Protein AF-A0A443S4J8-F1 (afdb_monomer_lite)

Structure (mmCIF, N/CA/C/O backbone):
data_AF-A0A443S4J8-F1
#
_entry.id   AF-A0A443S4J8-F1
#
loop_
_atom_site.group_PDB
_atom_site.id
_atom_site.type_symbol
_atom_site.label_atom_id
_atom_site.label_alt_id
_atom_site.label_comp_id
_atom_site.label_asym_id
_atom_site.label_entity_id
_atom_site.label_seq_id
_atom_site.pdbx_PDB_ins_code
_atom_site.Cartn_x
_atom_site.Cartn_y
_atom_site.Cartn_z
_atom_site.occupancy
_atom_site.B_iso_or_equiv
_atom_site.auth_seq_id
_atom_site.auth_comp_id
_atom_site.auth_asym_id
_atom_site.auth_atom_id
_atom_site.pdbx_PDB_model_num
ATOM 1 N N . MET A 1 1 ? 19.085 0.152 -12.920 1.00 65.25 1 MET A N 1
ATOM 2 C CA . MET A 1 1 ? 17.694 -0.071 -13.383 1.00 65.25 1 MET A CA 1
ATOM 3 C C . MET A 1 1 ? 17.403 0.943 -14.481 1.00 65.25 1 MET A C 1
ATOM 5 O O . MET A 1 1 ? 17.573 2.121 -14.226 1.00 65.25 1 MET A O 1
ATOM 9 N N . ASN A 1 2 ? 17.055 0.517 -15.700 1.00 82.38 2 ASN A N 1
ATOM 10 C CA . ASN A 1 2 ? 16.870 1.449 -16.827 1.00 82.38 2 ASN A CA 1
ATOM 11 C C . ASN A 1 2 ? 15.511 2.166 -16.775 1.00 82.38 2 ASN A C 1
ATOM 13 O O . ASN A 1 2 ? 14.553 1.623 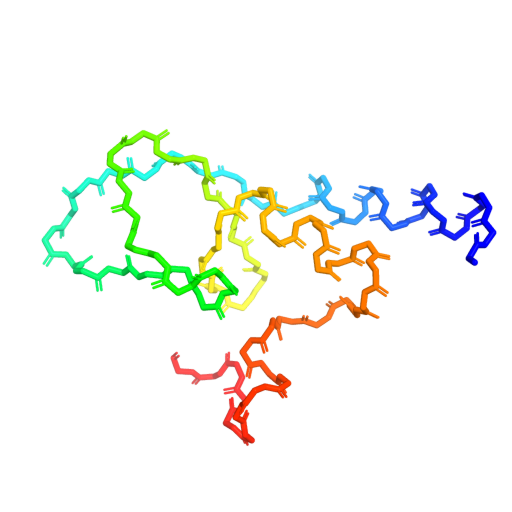-16.218 1.00 82.38 2 ASN A O 1
ATOM 17 N N . LEU A 1 3 ? 15.412 3.338 -17.415 1.00 77.25 3 LEU A N 1
ATOM 18 C CA . LEU A 1 3 ? 14.208 4.188 -17.437 1.00 77.25 3 LEU A CA 1
ATOM 19 C C . LEU A 1 3 ? 12.938 3.425 -17.855 1.00 77.25 3 LEU A C 1
ATOM 21 O O . LEU A 1 3 ? 11.891 3.570 -17.233 1.00 77.25 3 LEU A O 1
ATOM 25 N N . ILE A 1 4 ? 13.035 2.525 -18.838 1.00 83.56 4 ILE A N 1
ATOM 26 C CA . ILE A 1 4 ? 11.907 1.689 -19.290 1.00 83.56 4 ILE A CA 1
ATOM 27 C C . ILE A 1 4 ? 11.398 0.770 -18.164 1.00 83.56 4 ILE A C 1
ATOM 29 O O . ILE A 1 4 ? 10.192 0.632 -17.951 1.00 83.56 4 ILE A O 1
ATOM 33 N N . ASN A 1 5 ? 12.312 0.162 -17.402 1.00 76.19 5 ASN A N 1
ATOM 34 C CA . ASN A 1 5 ? 11.956 -0.693 -16.269 1.00 76.19 5 ASN A CA 1
ATOM 35 C C . ASN A 1 5 ? 11.370 0.124 -15.110 1.00 76.19 5 ASN A C 1
ATOM 37 O O . ASN A 1 5 ? 10.475 -0.366 -14.423 1.00 76.19 5 ASN A O 1
ATOM 41 N N . TYR A 1 6 ? 11.835 1.362 -14.928 1.00 75.50 6 TYR A N 1
ATOM 42 C CA . TYR A 1 6 ? 11.290 2.308 -13.955 1.00 75.50 6 TYR A CA 1
ATOM 43 C C . TYR A 1 6 ? 9.841 2.675 -14.254 1.00 75.50 6 TYR A C 1
ATOM 45 O O . TYR A 1 6 ? 8.963 2.416 -13.430 1.00 75.50 6 TYR A O 1
ATOM 53 N N . VAL A 1 7 ? 9.558 3.134 -15.472 1.00 79.00 7 VAL A N 1
ATOM 54 C CA . VAL A 1 7 ? 8.194 3.489 -15.894 1.00 79.00 7 VAL A CA 1
ATOM 55 C C . VAL A 1 7 ? 7.251 2.283 -15.812 1.00 79.00 7 VAL A C 1
ATOM 57 O O . VAL A 1 7 ? 6.114 2.405 -15.352 1.00 79.00 7 VAL A O 1
ATOM 60 N N . ARG A 1 8 ? 7.718 1.084 -16.193 1.00 80.69 8 ARG A N 1
ATOM 61 C CA . ARG A 1 8 ? 6.923 -0.149 -16.074 1.00 80.69 8 ARG A CA 1
ATOM 62 C C . ARG A 1 8 ? 6.568 -0.477 -14.619 1.00 80.69 8 ARG A C 1
ATOM 64 O O . ARG A 1 8 ? 5.460 -0.951 -14.379 1.00 80.69 8 ARG A O 1
ATOM 71 N N . ARG A 1 9 ? 7.476 -0.249 -13.661 1.00 77.62 9 ARG A N 1
ATOM 72 C CA . ARG A 1 9 ? 7.195 -0.464 -12.231 1.00 77.62 9 ARG A CA 1
ATOM 73 C C . ARG A 1 9 ? 6.229 0.582 -11.683 1.00 77.62 9 ARG A C 1
ATOM 75 O O . ARG A 1 9 ? 5.303 0.194 -10.984 1.00 77.62 9 ARG A O 1
ATOM 82 N N . MET A 1 10 ? 6.356 1.850 -12.074 1.00 77.25 10 MET A N 1
ATOM 83 C CA . MET A 1 10 ? 5.410 2.896 -11.659 1.00 77.25 10 MET A CA 1
ATOM 84 C C . MET A 1 10 ? 3.963 2.584 -12.060 1.00 77.25 10 MET A C 1
ATOM 86 O O . MET A 1 10 ? 3.066 2.743 -11.240 1.00 77.25 10 MET A O 1
ATOM 90 N N . LYS A 1 11 ? 3.728 2.062 -13.275 1.00 77.88 11 LYS A N 1
ATOM 91 C CA . LYS A 1 11 ? 2.377 1.630 -13.684 1.00 77.88 11 LYS A CA 1
ATOM 92 C C . LYS A 1 11 ? 1.790 0.598 -12.719 1.00 77.88 11 LYS A C 1
ATOM 94 O O . LYS A 1 11 ? 0.667 0.763 -12.272 1.00 77.88 11 LYS A O 1
ATOM 99 N N . THR A 1 12 ? 2.584 -0.400 -12.326 1.00 74.44 12 THR A N 1
ATOM 100 C CA . THR A 1 12 ? 2.124 -1.427 -11.380 1.00 74.44 12 THR A CA 1
ATOM 101 C C . THR A 1 12 ? 1.871 -0.900 -9.965 1.00 74.44 12 THR A C 1
ATOM 103 O O . THR A 1 12 ? 1.090 -1.512 -9.250 1.00 74.44 12 THR A O 1
ATOM 106 N N . LEU A 1 13 ? 2.491 0.215 -9.549 1.00 78.75 13 LEU A N 1
ATOM 107 C CA . LEU A 1 13 ? 2.205 0.846 -8.248 1.00 78.75 13 LEU A CA 1
ATOM 108 C C . LEU A 1 13 ? 0.815 1.479 -8.217 1.00 78.75 13 LEU A C 1
ATOM 110 O O . LEU A 1 13 ? 0.137 1.433 -7.193 1.00 78.75 13 LEU A O 1
ATOM 114 N N . ASN A 1 14 ? 0.413 2.071 -9.341 1.00 81.69 14 ASN A N 1
ATOM 115 C CA . ASN A 1 14 ? -0.855 2.782 -9.471 1.00 81.69 14 ASN A CA 1
ATOM 116 C C . ASN A 1 14 ? -2.055 1.830 -9.575 1.00 81.69 14 ASN A C 1
ATOM 118 O O . ASN A 1 14 ? -3.184 2.258 -9.367 1.00 81.69 14 ASN A O 1
ATOM 122 N N . ASP A 1 15 ? -1.813 0.547 -9.856 1.00 85.06 15 ASP A N 1
ATOM 123 C CA . ASP A 1 15 ? -2.853 -0.485 -9.903 1.00 85.06 15 ASP A CA 1
ATOM 124 C C . ASP A 1 15 ? -3.308 -0.938 -8.502 1.00 85.06 15 ASP A C 1
ATOM 126 O O . ASP A 1 15 ? -4.345 -1.592 -8.366 1.00 85.06 15 ASP A O 1
ATOM 130 N N . PHE A 1 16 ? -2.535 -0.650 -7.448 1.00 85.38 16 PHE A N 1
ATOM 131 C CA . PHE A 1 16 ? -2.890 -1.057 -6.090 1.00 85.38 16 PHE A CA 1
ATOM 132 C C . PHE A 1 16 ? -3.919 -0.119 -5.470 1.00 85.38 16 PHE A C 1
ATOM 134 O O . PHE A 1 16 ? -3.836 1.105 -5.580 1.00 85.38 16 PHE A O 1
ATOM 141 N N . LYS A 1 17 ? -4.881 -0.708 -4.753 1.00 89.62 17 LYS A N 1
ATOM 142 C CA . LYS A 1 17 ? -5.911 0.055 -4.055 1.00 89.62 17 LYS A CA 1
ATOM 143 C C . LYS A 1 17 ? -5.272 0.862 -2.930 1.00 89.62 17 LYS A C 1
ATOM 145 O O . LYS A 1 17 ? -4.597 0.302 -2.069 1.00 89.62 17 LYS A O 1
ATOM 150 N N . MET A 1 18 ? -5.553 2.158 -2.912 1.00 90.88 18 MET A N 1
ATOM 151 C CA . MET A 1 18 ? -5.180 3.059 -1.830 1.00 90.88 18 MET A CA 1
ATOM 152 C C . MET A 1 18 ? -6.391 3.332 -0.936 1.00 90.88 18 MET A C 1
ATOM 154 O O . MET A 1 18 ? -7.503 3.535 -1.429 1.00 90.88 18 MET A O 1
ATOM 158 N N . ILE A 1 19 ? -6.178 3.332 0.375 1.00 91.56 19 ILE A N 1
ATOM 159 C CA . ILE A 1 19 ? -7.178 3.696 1.379 1.00 91.56 19 ILE A CA 1
ATOM 160 C C . ILE A 1 19 ? -6.579 4.689 2.376 1.00 91.56 19 ILE A C 1
ATOM 162 O O . ILE A 1 19 ? -5.363 4.785 2.518 1.00 91.56 19 ILE A O 1
ATOM 166 N N . ARG A 1 20 ? -7.447 5.403 3.091 1.00 92.50 20 ARG A N 1
ATOM 167 C CA . ARG A 1 20 ? -7.061 6.159 4.285 1.00 92.50 20 ARG A CA 1
ATOM 168 C C . ARG A 1 20 ? -7.370 5.318 5.511 1.00 92.50 20 ARG A C 1
ATOM 170 O O . ARG A 1 20 ? -8.488 4.808 5.617 1.00 92.50 20 ARG A O 1
ATOM 177 N N . TYR A 1 21 ? -6.395 5.165 6.398 1.00 90.81 21 TYR A N 1
ATOM 178 C CA . TYR A 1 21 ? -6.586 4.430 7.638 1.00 90.81 21 TYR A CA 1
ATOM 179 C C . TYR A 1 21 ? -7.614 5.136 8.524 1.00 90.81 21 TYR A C 1
ATOM 181 O O . TYR A 1 21 ? -7.591 6.362 8.684 1.00 90.81 21 TYR A O 1
ATOM 189 N N . LYS A 1 22 ? -8.525 4.343 9.080 1.00 88.19 22 LYS A N 1
ATOM 190 C CA . LYS A 1 22 ? -9.449 4.741 10.136 1.00 88.19 22 LYS A CA 1
ATOM 191 C C . LYS A 1 22 ? -9.154 3.824 11.308 1.00 88.19 22 LYS A C 1
ATOM 193 O O . LYS A 1 22 ? -9.073 2.619 11.105 1.00 88.19 22 LYS A O 1
ATOM 198 N N . GLU A 1 23 ? -8.977 4.401 12.483 1.00 81.00 23 GLU A N 1
ATOM 199 C CA . GLU A 1 23 ? -8.692 3.669 13.714 1.00 81.00 23 GLU A CA 1
ATOM 200 C C . GLU A 1 23 ? -9.880 2.748 14.039 1.00 81.00 23 GLU A C 1
ATOM 202 O O . GLU A 1 23 ? -10.961 3.221 14.391 1.00 81.00 23 GLU A O 1
ATOM 207 N N . ASP A 1 24 ? -9.721 1.440 13.804 1.00 70.25 24 ASP A N 1
ATOM 208 C CA . ASP A 1 24 ? -10.803 0.445 13.858 1.00 70.25 24 ASP A CA 1
ATOM 209 C C . ASP A 1 24 ? -10.606 -0.615 14.957 1.00 70.25 24 ASP A C 1
ATOM 211 O O . ASP A 1 24 ? -11.061 -1.749 14.828 1.00 70.25 24 ASP A O 1
ATOM 215 N N . ASN A 1 25 ? -9.974 -0.237 16.077 1.00 56.09 25 ASN A N 1
ATOM 216 C CA . ASN A 1 25 ? -9.673 -1.106 17.230 1.00 56.09 25 ASN A CA 1
ATOM 217 C C . ASN A 1 25 ? -8.771 -2.325 16.922 1.00 56.09 25 ASN A C 1
ATOM 219 O O . ASN A 1 25 ? -8.467 -3.097 17.831 1.00 56.09 25 ASN A O 1
ATOM 223 N N . ALA A 1 26 ? -8.316 -2.498 15.677 1.00 60.34 26 ALA A N 1
ATOM 224 C CA . ALA A 1 26 ? -7.314 -3.482 15.295 1.00 60.34 26 ALA A CA 1
ATOM 225 C C . ALA A 1 26 ? -5.965 -2.776 15.126 1.00 60.34 26 ALA A C 1
ATOM 227 O O . ALA A 1 26 ? -5.724 -2.125 14.112 1.00 60.34 26 ALA A O 1
ATOM 228 N N . GLU A 1 27 ? -5.072 -2.905 16.110 1.00 59.00 27 GLU A N 1
ATOM 229 C CA . GLU A 1 27 ? -3.695 -2.425 15.972 1.00 59.00 27 GLU A CA 1
ATOM 230 C C . GLU A 1 27 ? -3.020 -3.137 14.793 1.00 59.00 27 GLU A C 1
ATOM 232 O O . GLU A 1 27 ? -2.668 -4.316 14.851 1.00 59.00 27 GLU A O 1
ATOM 237 N N . LYS A 1 28 ? -2.868 -2.413 13.684 1.00 78.38 28 LYS A N 1
ATOM 238 C CA . LYS A 1 28 ? -2.128 -2.852 12.504 1.00 78.38 28 LYS A CA 1
ATOM 239 C C . LYS A 1 28 ? -0.931 -1.921 12.321 1.00 78.38 28 LYS A C 1
ATOM 241 O O . LYS A 1 28 ? -1.046 -0.705 12.469 1.00 78.38 28 LYS A O 1
ATOM 246 N N . SER A 1 29 ? 0.218 -2.499 11.995 1.00 88.62 29 SER A N 1
ATOM 247 C CA . SER A 1 29 ? 1.471 -1.781 11.760 1.00 88.62 29 SER A CA 1
ATOM 248 C C . SER A 1 29 ? 2.024 -2.076 10.369 1.00 88.62 29 SER A C 1
ATOM 250 O O . SER A 1 29 ? 1.702 -3.083 9.730 1.00 88.62 29 SER A O 1
ATOM 252 N N . CYS A 1 30 ? 2.860 -1.172 9.872 1.00 90.69 30 CYS A N 1
ATOM 253 C CA . CYS A 1 30 ? 3.535 -1.328 8.597 1.00 90.69 30 CYS A CA 1
ATOM 254 C C . CYS A 1 30 ? 4.729 -2.274 8.749 1.00 90.69 30 CYS A C 1
ATOM 256 O O . CYS A 1 30 ? 5.722 -1.921 9.375 1.00 90.69 30 CYS A O 1
ATOM 258 N N . ALA A 1 31 ? 4.716 -3.436 8.095 1.00 86.69 31 ALA A N 1
ATOM 259 C CA . ALA A 1 31 ? 5.831 -4.389 8.190 1.00 86.69 31 ALA A CA 1
ATOM 260 C C . ALA A 1 31 ? 7.137 -3.936 7.489 1.00 86.69 31 ALA A C 1
ATOM 262 O O . ALA A 1 31 ? 8.118 -4.674 7.498 1.00 86.69 31 ALA A O 1
ATOM 263 N N . ILE A 1 32 ? 7.157 -2.755 6.853 1.00 87.69 32 ILE A N 1
ATOM 264 C CA . ILE A 1 32 ? 8.356 -2.190 6.206 1.00 87.69 32 ILE A CA 1
ATOM 265 C C . ILE A 1 32 ? 9.092 -1.231 7.145 1.00 87.69 32 ILE A C 1
ATOM 267 O O . ILE A 1 32 ? 10.297 -1.374 7.321 1.00 87.69 32 ILE A O 1
ATOM 271 N N . CYS A 1 33 ? 8.393 -0.249 7.726 1.00 92.12 33 CYS A N 1
ATOM 272 C CA . CYS A 1 33 ? 8.994 0.700 8.674 1.00 92.12 33 CYS A CA 1
ATOM 273 C C . CYS A 1 33 ? 8.819 0.292 10.141 1.00 92.12 33 CYS A C 1
ATOM 275 O O . CYS A 1 33 ? 9.449 0.891 11.001 1.00 92.12 33 CYS A O 1
ATOM 277 N N . LEU A 1 34 ? 8.009 -0.735 10.419 1.00 89.75 34 LEU A N 1
ATOM 278 C CA . LEU A 1 34 ? 7.673 -1.227 11.760 1.00 89.75 34 LEU A CA 1
ATOM 279 C C . LEU A 1 34 ? 6.922 -0.208 12.635 1.00 89.75 34 LEU A C 1
ATOM 281 O O . LEU A 1 34 ? 6.839 -0.377 13.847 1.00 89.75 34 LEU A O 1
ATOM 285 N N . GLU A 1 35 ? 6.334 0.821 12.022 1.00 91.19 35 GLU A N 1
ATOM 286 C CA . GLU A 1 35 ? 5.523 1.835 12.701 1.00 91.19 35 GLU A CA 1
ATOM 287 C C . GLU A 1 35 ? 4.029 1.482 12.647 1.00 91.19 35 GLU A C 1
ATOM 289 O O . GLU A 1 35 ? 3.538 0.923 11.658 1.00 91.19 35 GLU A O 1
ATOM 294 N N . SER A 1 36 ? 3.293 1.815 13.709 1.00 91.06 36 SER A N 1
ATOM 295 C CA . SER A 1 36 ? 1.833 1.675 13.769 1.00 91.06 36 SER A CA 1
ATOM 296 C 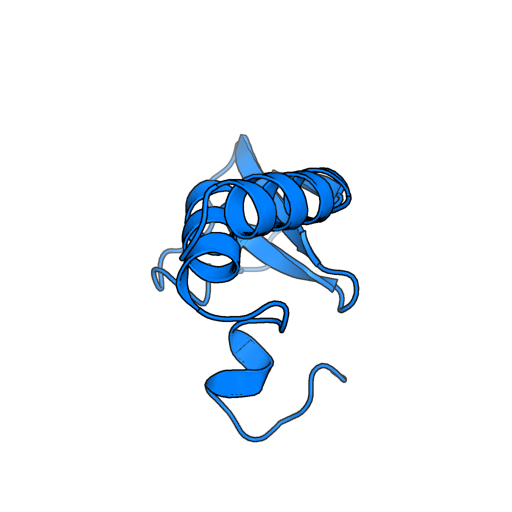C . SER A 1 36 ? 1.139 2.614 12.783 1.00 91.06 36 SER A C 1
ATOM 298 O O . SER A 1 36 ? 1.614 3.722 12.534 1.00 91.06 36 SER A O 1
ATOM 300 N N . PHE A 1 37 ? -0.002 2.193 12.236 1.00 91.44 37 PHE A N 1
ATOM 301 C CA . PHE A 1 37 ? -0.812 3.082 11.405 1.00 91.44 37 PHE A CA 1
ATOM 302 C C . PHE A 1 37 ? -1.520 4.131 12.261 1.00 91.44 37 PHE A C 1
ATOM 304 O O . PHE A 1 37 ? -2.131 3.799 13.278 1.00 91.44 37 PHE A O 1
ATOM 311 N N . ILE A 1 38 ? -1.475 5.386 11.816 1.00 90.75 38 ILE A N 1
ATOM 312 C CA . ILE A 1 38 ? -2.191 6.495 12.451 1.00 90.75 38 ILE A CA 1
ATOM 313 C C . ILE A 1 38 ? -3.385 6.928 11.604 1.00 90.75 38 ILE A C 1
ATOM 315 O O . ILE A 1 38 ? -3.413 6.760 10.380 1.00 90.75 38 ILE A O 1
ATOM 319 N N . THR A 1 39 ? -4.411 7.477 12.256 1.00 90.31 39 THR A N 1
ATOM 320 C CA . THR A 1 39 ? -5.612 7.970 11.573 1.00 90.31 39 THR A CA 1
ATOM 321 C C . THR A 1 39 ? -5.239 8.886 10.411 1.00 90.31 39 THR A C 1
ATOM 323 O O . THR A 1 39 ? -4.433 9.802 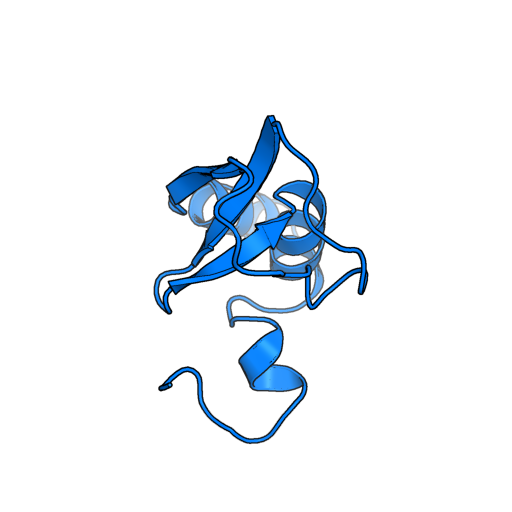10.560 1.00 90.31 39 THR A O 1
ATOM 326 N N . ASN A 1 40 ? -5.875 8.653 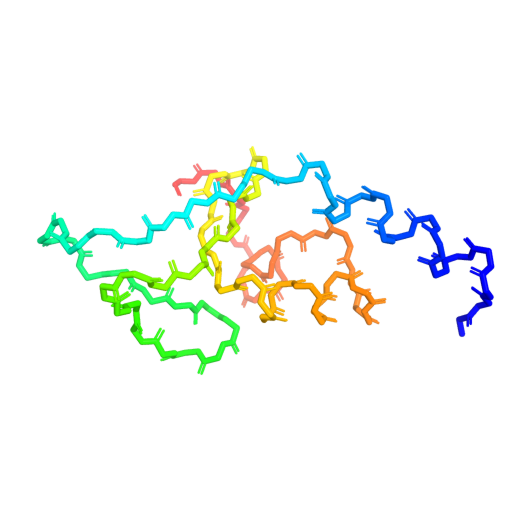9.258 1.00 89.25 40 ASN A N 1
ATOM 327 C CA . ASN A 1 40 ? -5.647 9.364 8.000 1.00 89.25 40 ASN A CA 1
ATOM 328 C C . ASN A 1 40 ? -4.338 9.019 7.258 1.00 89.25 40 ASN A C 1
ATOM 330 O O . ASN A 1 40 ? -4.081 9.622 6.210 1.00 89.25 40 ASN A O 1
ATOM 334 N N . ASP A 1 41 ? -3.566 8.026 7.714 1.00 92.44 41 ASP A N 1
ATOM 335 C CA . ASP A 1 41 ? -2.450 7.485 6.934 1.00 92.44 41 ASP A CA 1
ATOM 336 C C . ASP A 1 41 ? -2.918 6.949 5.580 1.00 92.44 41 ASP A C 1
ATOM 338 O O . ASP A 1 41 ? -3.925 6.242 5.472 1.00 92.44 41 ASP A O 1
ATOM 342 N N . CYS A 1 42 ? -2.151 7.253 4.533 1.00 94.00 42 CYS A N 1
ATOM 343 C CA . CYS A 1 42 ? -2.346 6.663 3.216 1.00 94.00 42 CYS A CA 1
ATOM 344 C C . CYS A 1 42 ? -1.750 5.256 3.199 1.00 94.00 42 CYS A C 1
ATOM 346 O O . CYS A 1 42 ? -0.525 5.084 3.207 1.00 94.00 42 CYS A O 1
ATOM 348 N N . LEU A 1 43 ? -2.619 4.251 3.140 1.00 92.56 43 LEU A N 1
ATOM 349 C CA . LEU A 1 43 ? -2.227 2.853 3.049 1.00 92.56 43 LEU A CA 1
ATOM 350 C C . LEU A 1 43 ? -2.498 2.310 1.652 1.00 92.56 43 LEU A C 1
ATOM 352 O O . LEU A 1 43 ? -3.529 2.596 1.040 1.00 92.56 43 LEU A O 1
ATOM 356 N N . LYS A 1 44 ? -1.595 1.467 1.167 1.00 91.25 44 LYS A N 1
ATOM 357 C CA . LYS A 1 44 ? -1.776 0.670 -0.043 1.00 91.25 44 LYS A CA 1
ATOM 358 C C . LYS A 1 44 ? -2.067 -0.774 0.335 1.00 91.25 44 LYS A C 1
ATOM 360 O O . LYS A 1 44 ? -1.399 -1.355 1.191 1.00 91.25 44 LYS A O 1
ATOM 365 N N . ILE A 1 45 ? -3.066 -1.339 -0.333 1.00 88.19 45 ILE A N 1
ATOM 366 C CA . ILE A 1 45 ? -3.489 -2.727 -0.186 1.00 88.19 45 ILE A CA 1
ATOM 367 C C . ILE A 1 45 ? -3.018 -3.485 -1.419 1.00 88.19 45 ILE A C 1
ATOM 369 O O . ILE A 1 45 ? -3.421 -3.194 -2.551 1.00 88.19 45 ILE A O 1
ATOM 373 N N . LEU A 1 46 ? -2.155 -4.471 -1.200 1.00 85.50 46 LEU A N 1
ATOM 374 C CA . LEU A 1 46 ? -1.724 -5.369 -2.265 1.00 85.50 46 LEU A CA 1
ATOM 375 C C . LEU A 1 46 ? -2.815 -6.404 -2.578 1.00 85.50 46 LEU A C 1
ATOM 377 O O . LEU A 1 46 ? -3.728 -6.626 -1.791 1.00 85.50 46 LEU A O 1
ATOM 381 N N . LYS A 1 47 ? -2.688 -7.122 -3.701 1.00 83.00 47 LYS A N 1
ATOM 382 C CA . LYS A 1 47 ? -3.631 -8.195 -4.098 1.00 83.00 47 LYS A CA 1
ATOM 383 C C . LYS A 1 47 ? -3.752 -9.349 -3.087 1.00 83.00 47 LYS A C 1
ATOM 385 O O . LYS A 1 47 ? -4.645 -10.170 -3.206 1.00 83.00 47 LYS A O 1
ATOM 390 N N . CYS A 1 48 ? -2.832 -9.418 -2.132 1.00 83.06 48 CYS A N 1
ATOM 391 C CA . CYS A 1 48 ? -2.818 -10.366 -1.022 1.00 83.06 48 CYS A CA 1
ATOM 392 C C . CYS A 1 48 ? -3.406 -9.787 0.276 1.00 83.06 48 CYS A C 1
ATOM 394 O O . CYS A 1 48 ? -3.112 -10.296 1.351 1.00 83.06 48 CYS A O 1
ATOM 396 N N . ASN A 1 49 ? -4.142 -8.676 0.196 1.00 81.56 49 ASN A N 1
ATOM 397 C CA . ASN A 1 49 ? -4.821 -8.000 1.306 1.00 81.56 49 ASN A CA 1
ATOM 398 C C . ASN A 1 49 ? -3.933 -7.479 2.453 1.00 81.56 49 ASN A C 1
ATOM 400 O O . ASN A 1 49 ? -4.455 -7.025 3.465 1.00 81.56 49 ASN A O 1
ATOM 404 N N . HIS A 1 50 ? -2.610 -7.455 2.286 1.00 86.81 50 HIS A N 1
ATOM 405 C CA . HIS A 1 50 ? -1.701 -6.847 3.258 1.00 86.81 50 HIS A CA 1
ATOM 406 C C . HIS A 1 50 ? -1.633 -5.324 3.088 1.00 86.81 50 HIS A C 1
ATOM 408 O O . HIS A 1 50 ? -1.634 -4.815 1.959 1.00 86.81 50 HIS A O 1
ATOM 414 N N . TYR A 1 51 ? -1.538 -4.624 4.219 1.00 88.88 51 TYR A N 1
ATOM 415 C CA . TYR A 1 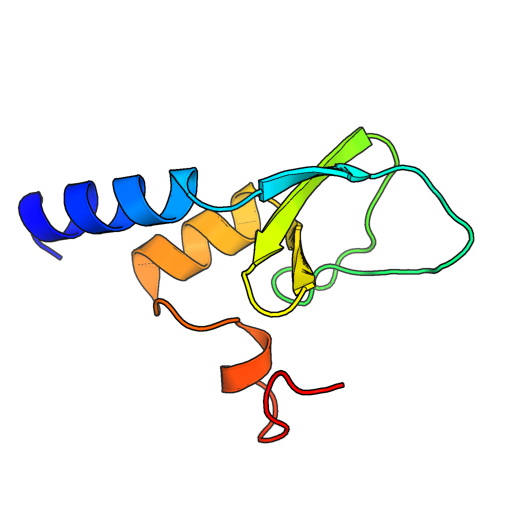51 ? -1.529 -3.167 4.320 1.00 88.88 51 TYR A CA 1
ATOM 416 C C . TYR A 1 51 ? -0.114 -2.649 4.559 1.00 88.88 51 TYR A C 1
ATOM 418 O O . TYR A 1 51 ? 0.631 -3.194 5.370 1.00 88.88 51 TYR A O 1
ATOM 426 N N . PHE A 1 52 ? 0.233 -1.562 3.881 1.00 91.12 52 PHE A N 1
ATOM 427 C CA . PHE A 1 52 ? 1.502 -0.860 4.052 1.00 91.12 52 PHE A CA 1
ATOM 428 C C . PHE A 1 52 ? 1.276 0.634 3.867 1.00 91.12 52 PHE A C 1
ATOM 430 O O . PHE A 1 52 ? 0.388 1.015 3.103 1.00 91.12 52 PHE A O 1
ATOM 437 N N . HIS A 1 53 ? 2.111 1.485 4.467 1.00 94.19 53 HIS A N 1
ATOM 438 C CA . HIS A 1 53 ? 2.152 2.891 4.060 1.00 94.19 53 HIS A CA 1
ATOM 439 C C . HIS A 1 53 ? 2.476 2.993 2.573 1.00 94.19 53 HIS A C 1
ATOM 441 O O . HIS A 1 53 ? 3.386 2.316 2.085 1.00 94.19 53 HIS A O 1
ATOM 447 N N . GLU A 1 54 ? 1.769 3.877 1.873 1.00 92.44 54 GLU A N 1
ATOM 448 C CA . GLU A 1 54 ? 1.962 4.148 0.445 1.00 92.44 54 GLU A CA 1
ATOM 449 C C . GLU A 1 54 ? 3.446 4.361 0.110 1.00 92.44 54 GLU A C 1
ATOM 451 O O . GLU A 1 54 ? 4.009 3.667 -0.734 1.00 92.44 54 GLU A O 1
ATOM 456 N N . LYS A 1 55 ? 4.106 5.257 0.854 1.00 91.75 55 LYS A N 1
ATOM 457 C CA . LYS A 1 55 ? 5.521 5.595 0.657 1.00 91.75 55 LYS A CA 1
ATOM 458 C C . LYS A 1 55 ? 6.437 4.389 0.858 1.00 91.75 55 LYS A C 1
ATOM 460 O O . LYS A 1 55 ? 7.358 4.177 0.072 1.00 91.75 55 LYS A O 1
ATOM 465 N N . CYS A 1 56 ? 6.184 3.594 1.896 1.00 91.56 56 CYS A N 1
ATOM 466 C CA . CYS A 1 56 ? 7.010 2.439 2.227 1.00 91.56 56 CYS A CA 1
ATOM 467 C C . CYS A 1 56 ? 6.930 1.371 1.135 1.00 91.56 56 CYS A C 1
ATOM 469 O O . CYS A 1 56 ? 7.963 0.888 0.664 1.00 91.56 56 CYS A O 1
ATOM 471 N N . ILE A 1 57 ? 5.715 1.021 0.702 1.00 88.38 57 ILE A N 1
ATOM 472 C CA . ILE A 1 57 ? 5.547 -0.025 -0.306 1.00 88.38 57 ILE A CA 1
ATOM 473 C C . ILE A 1 57 ? 5.971 0.438 -1.700 1.00 88.38 57 ILE A C 1
ATOM 475 O O . ILE A 1 57 ? 6.508 -0.367 -2.456 1.00 88.38 57 ILE A O 1
ATOM 479 N N . ASP A 1 58 ? 5.828 1.721 -2.031 1.00 88.88 58 ASP A N 1
ATOM 480 C CA . ASP A 1 58 ? 6.286 2.250 -3.318 1.00 88.88 58 ASP A CA 1
ATOM 481 C C . ASP A 1 58 ? 7.808 2.184 -3.446 1.00 88.88 58 ASP A C 1
ATOM 483 O O . ASP A 1 58 ? 8.325 1.679 -4.447 1.00 88.88 58 ASP A O 1
ATOM 487 N N . VAL A 1 59 ? 8.536 2.598 -2.404 1.00 87.88 59 VAL A N 1
ATOM 488 C CA . VAL A 1 59 ? 10.000 2.460 -2.347 1.00 87.88 59 VAL A CA 1
ATOM 489 C C . VAL A 1 59 ? 10.405 0.987 -2.441 1.00 87.88 59 VAL A C 1
ATOM 491 O O . VAL A 1 59 ? 11.337 0.656 -3.182 1.00 87.88 59 VAL A O 1
ATOM 494 N N . TRP A 1 60 ? 9.696 0.093 -1.746 1.00 85.25 60 TRP A N 1
ATOM 495 C CA . TRP A 1 60 ? 9.966 -1.344 -1.789 1.00 85.25 60 TRP A CA 1
ATOM 496 C C . TRP A 1 60 ? 9.779 -1.937 -3.194 1.00 85.25 60 TRP A C 1
ATOM 498 O O . TRP A 1 60 ? 10.671 -2.607 -3.723 1.00 85.25 60 TRP A O 1
ATOM 508 N N . LEU A 1 61 ? 8.641 -1.660 -3.830 1.00 82.75 61 LEU A N 1
ATOM 509 C CA . LEU A 1 61 ? 8.276 -2.195 -5.143 1.00 82.75 61 LEU A CA 1
ATOM 510 C C . LEU A 1 61 ? 9.135 -1.611 -6.280 1.00 82.75 61 LEU A C 1
ATOM 512 O O . LEU A 1 61 ? 9.391 -2.300 -7.276 1.00 82.75 61 LEU A O 1
ATOM 516 N N . LEU A 1 62 ? 9.603 -0.365 -6.146 1.00 83.00 62 LEU A N 1
ATOM 517 C CA . LEU A 1 62 ? 10.524 0.257 -7.102 1.00 83.00 62 LEU A CA 1
ATOM 518 C C . LEU A 1 62 ? 11.926 -0.352 -7.027 1.00 83.00 62 LEU A C 1
ATOM 520 O O . LEU A 1 62 ? 12.502 -0.661 -8.078 1.00 83.00 62 LEU A O 1
ATOM 524 N N . ASN A 1 63 ? 12.451 -0.548 -5.815 1.00 79.31 63 ASN A N 1
ATOM 525 C CA . ASN A 1 63 ? 13.860 -0.881 -5.597 1.00 79.31 63 ASN A CA 1
ATOM 526 C C . ASN A 1 63 ? 14.137 -2.383 -5.466 1.00 79.31 63 ASN A C 1
ATOM 528 O O . ASN A 1 63 ? 15.179 -2.840 -5.934 1.00 79.31 63 ASN A O 1
ATOM 532 N N . PHE A 1 64 ? 13.214 -3.161 -4.897 1.00 72.88 64 PHE A N 1
ATOM 533 C CA . PHE A 1 64 ? 13.470 -4.558 -4.537 1.00 72.88 64 PHE A CA 1
ATOM 534 C C . PHE A 1 64 ? 12.717 -5.545 -5.436 1.00 72.88 64 PHE A C 1
ATOM 536 O O . PHE A 1 64 ? 13.309 -6.118 -6.356 1.00 72.88 64 PHE A O 1
ATOM 543 N N . ARG A 1 65 ? 11.421 -5.792 -5.191 1.00 69.00 65 ARG A N 1
ATOM 544 C CA . ARG A 1 65 ? 10.642 -6.847 -5.877 1.00 69.00 65 ARG A CA 1
ATOM 545 C C . ARG A 1 65 ? 9.166 -6.486 -6.014 1.00 69.00 65 ARG A C 1
ATOM 547 O O . ARG A 1 65 ? 8.665 -5.650 -5.287 1.00 69.00 65 ARG A O 1
ATOM 554 N N . LYS A 1 66 ? 8.457 -7.175 -6.920 1.00 65.88 66 LYS A N 1
ATOM 555 C CA . LYS A 1 66 ? 6.995 -7.054 -7.130 1.00 65.88 66 LYS A CA 1
ATOM 556 C C . LYS A 1 66 ? 6.148 -7.880 -6.148 1.00 65.88 66 LYS A C 1
ATOM 558 O O . LYS A 1 66 ? 4.943 -8.016 -6.336 1.00 65.88 66 LYS A O 1
ATOM 563 N N . THR A 1 67 ? 6.783 -8.510 -5.171 1.00 67.06 67 THR A N 1
ATOM 564 C CA . THR A 1 67 ? 6.143 -9.401 -4.204 1.00 67.06 67 THR A CA 1
ATOM 565 C C . THR A 1 67 ? 5.918 -8.659 -2.891 1.00 67.06 67 THR A C 1
ATOM 567 O O . THR A 1 67 ? 6.690 -7.764 -2.543 1.00 67.06 67 THR A O 1
ATOM 570 N N . CYS A 1 68 ? 4.854 -9.022 -2.169 1.00 66.25 68 CYS A N 1
ATOM 571 C CA . CYS A 1 68 ? 4.555 -8.472 -0.845 1.00 66.25 68 CYS A CA 1
ATOM 572 C C . CYS A 1 68 ? 5.782 -8.600 0.071 1.00 66.25 68 CYS A C 1
ATOM 574 O O . CYS A 1 68 ? 6.400 -9.665 0.096 1.00 66.25 68 CYS A O 1
ATOM 576 N N . ALA A 1 69 ? 6.132 -7.549 0.820 1.00 64.12 69 ALA A N 1
ATOM 577 C CA . ALA A 1 69 ? 7.300 -7.567 1.707 1.00 64.12 69 ALA A CA 1
ATOM 578 C C . ALA A 1 69 ? 7.238 -8.732 2.713 1.00 64.12 69 ALA A C 1
ATOM 580 O O . ALA A 1 69 ? 8.247 -9.386 2.960 1.00 64.12 69 ALA A O 1
ATOM 581 N N . TRP A 1 70 ? 6.031 -9.090 3.170 1.00 61.34 70 TRP A N 1
ATOM 582 C CA . TRP A 1 70 ? 5.808 -10.224 4.070 1.00 61.34 70 TRP A CA 1
ATOM 583 C C . TRP A 1 70 ? 6.319 -11.558 3.504 1.00 61.34 70 TRP A C 1
ATOM 585 O O . TRP A 1 70 ? 7.002 -12.306 4.196 1.00 61.34 70 TRP A O 1
ATOM 595 N N . SER A 1 71 ? 6.108 -11.796 2.201 1.00 54.25 71 SER A N 1
ATOM 596 C CA . SER A 1 71 ? 6.537 -13.025 1.506 1.00 54.25 71 SER A CA 1
ATOM 597 C C . SER A 1 71 ? 8.057 -13.208 1.408 1.00 54.25 71 SER A C 1
ATOM 599 O O . SER A 1 71 ? 8.523 -14.256 0.972 1.00 54.25 71 SER A O 1
ATOM 601 N N . SER A 1 72 ? 8.838 -12.178 1.741 1.00 53.75 72 SER A N 1
ATOM 602 C CA . SER A 1 72 ? 10.306 -12.222 1.740 1.00 53.75 72 SER A CA 1
ATOM 603 C C . SER A 1 72 ? 10.911 -12.188 3.147 1.00 53.75 72 SER A C 1
ATOM 605 O O . SER A 1 72 ? 12.116 -12.375 3.268 1.00 53.75 72 SER A O 1
ATOM 607 N N . ILE A 1 73 ? 10.101 -11.952 4.188 1.00 58.44 73 ILE A N 1
ATOM 608 C CA . ILE A 1 73 ? 10.560 -11.761 5.576 1.00 58.44 73 ILE A CA 1
ATOM 609 C C . ILE A 1 73 ? 10.260 -12.994 6.439 1.00 58.44 73 ILE A C 1
ATOM 611 O O . ILE A 1 73 ? 11.033 -13.314 7.338 1.00 58.44 73 ILE A O 1
ATOM 615 N N . THR A 1 74 ? 9.200 -13.748 6.137 1.00 48.09 74 THR A N 1
ATOM 616 C CA . THR A 1 74 ? 8.940 -15.053 6.757 1.00 48.09 74 THR A CA 1
ATOM 617 C C . THR A 1 74 ? 8.499 -16.044 5.683 1.00 48.09 74 THR A C 1
ATOM 619 O O . THR A 1 74 ? 7.748 -15.693 4.777 1.00 48.09 74 THR A O 1
ATOM 622 N N . SER A 1 75 ? 8.955 -17.296 5.754 1.00 47.12 75 SER A N 1
ATOM 623 C CA . SER A 1 75 ? 8.588 -18.376 4.816 1.00 47.12 75 SER A CA 1
ATOM 624 C C . SER A 1 75 ? 7.101 -18.778 4.866 1.00 47.12 75 SER 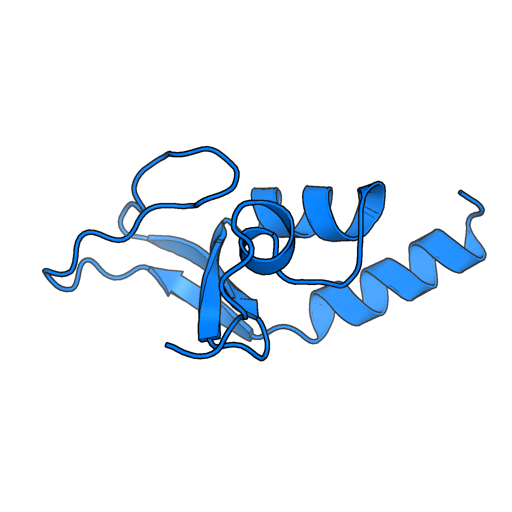A C 1
ATOM 626 O O . SER A 1 75 ? 6.734 -19.838 4.365 1.00 47.12 75 SER A O 1
ATOM 628 N N . TRP A 1 76 ? 6.240 -17.952 5.466 1.00 42.81 76 TRP A N 1
ATOM 629 C CA . TRP A 1 76 ? 4.799 -18.131 5.513 1.00 42.81 76 TRP A CA 1
ATOM 630 C C . TRP A 1 76 ? 4.186 -17.268 4.418 1.00 42.81 76 TRP A C 1
ATOM 632 O O . TRP A 1 76 ? 4.126 -16.040 4.475 1.00 42.81 76 TRP A O 1
ATOM 642 N N . THR A 1 77 ? 3.812 -17.964 3.350 1.00 49.94 77 THR A N 1
ATOM 643 C CA . THR A 1 77 ? 3.110 -17.435 2.187 1.00 49.94 77 THR A CA 1
ATOM 644 C C . THR A 1 77 ? 1.946 -16.538 2.597 1.00 49.94 77 THR A C 1
ATOM 646 O O . THR A 1 77 ? 1.323 -16.783 3.619 1.00 49.94 77 THR A O 1
ATOM 649 N N . CYS A 1 78 ? 1.649 -15.552 1.747 1.00 46.72 78 CYS A N 1
ATOM 650 C CA . CYS A 1 78 ? 0.575 -14.544 1.770 1.00 46.72 78 CYS A CA 1
ATOM 651 C C . CYS A 1 78 ? -0.880 -15.040 2.003 1.00 46.72 78 CYS A C 1
ATOM 653 O O . CYS A 1 78 ? -1.806 -14.483 1.420 1.00 46.72 78 CYS A O 1
ATOM 655 N N . TYR A 1 79 ? -1.090 -16.098 2.781 1.00 39.59 79 TYR A N 1
ATOM 656 C CA . TYR A 1 79 ? -2.272 -16.956 2.782 1.00 39.59 79 TYR A CA 1
ATOM 657 C C . TYR A 1 79 ? -2.997 -17.031 4.128 1.00 39.59 79 TYR A C 1
ATOM 659 O O . TYR A 1 79 ? -3.736 -17.983 4.375 1.00 39.59 79 TYR A O 1
ATOM 667 N N . SER A 1 80 ? -2.822 -16.062 5.018 1.00 42.03 80 SER A N 1
ATOM 668 C CA . SER A 1 80 ? -3.641 -15.982 6.231 1.00 42.03 80 SER A CA 1
ATOM 669 C C . SER A 1 80 ? -3.991 -14.539 6.527 1.00 42.03 80 SER A C 1
ATOM 671 O O . SER A 1 80 ? -3.050 -13.716 6.523 1.00 42.03 80 SER A O 1
#

Radius of gyration: 13.05 Å; chains: 1; bounding box: 28×28×36 Å

Sequence (80 aa):
MNLINYVRRMKTLNDFKMIRYKEDNAEKSCAICLESFITNDCLKILKCNHYFHEKCIDVWLLNFRKTCAWSSITSWTCYS

InterPro domains:
  IPR001841 Zinc finger, RING-type [PF17123] (30-57)
  IPR001841 Zinc finger, RING-type [PS50089] (30-68)
  IPR013083 Zinc finger, RING/FYVE/PHD-type [G3DSA:3.30.40.10] (6-74)
  IPR051834 RING finger E3 ubiquitin-protein ligase [PTHR45931] (18-68)

Organism: NCBI:txid299467

pLDDT: mean 78.24, std 14.64, range [39.59, 94.19]

Secondary structure (DSSP, 8-state):
--HHHHHHHHHHHHTSEEEE----S---B-TTT-PBP-TT-EEEE-TT--EEEHHHHHHHHHHT-SS-THHHHSSS-S--

Foldseek 3Di:
DDPVVQVVLVVVLVPWDKDFDDCDVDFDAAPQVRGTHDGRFIWTQDPLRDIHGSVRVSVCSNPPHPDDPVVVPDVDPSDD